Protein AF-B1Y0W9-F1 (afdb_monomer)

Structure (mmC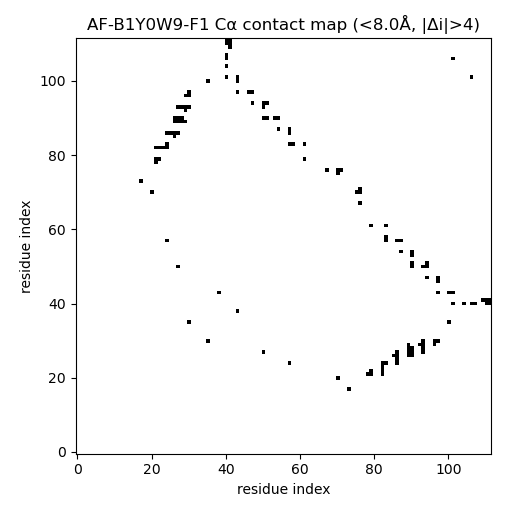IF, N/CA/C/O backbone):
data_AF-B1Y0W9-F1
#
_entry.id   AF-B1Y0W9-F1
#
loop_
_atom_site.group_PDB
_atom_site.id
_atom_site.type_symbol
_atom_site.label_atom_id
_atom_site.label_alt_id
_atom_site.label_comp_id
_atom_site.label_asym_id
_atom_site.label_entity_id
_atom_site.label_seq_id
_atom_site.pdbx_PDB_ins_code
_atom_site.Cartn_x
_atom_site.Cartn_y
_atom_site.Cartn_z
_atom_site.occupancy
_atom_site.B_iso_or_equiv
_atom_site.auth_seq_id
_atom_site.auth_comp_id
_atom_site.auth_asym_id
_atom_site.auth_atom_id
_atom_site.pdbx_PDB_model_num
ATOM 1 N N . MET A 1 1 ? 31.341 17.347 -42.509 1.00 54.97 1 MET A N 1
ATOM 2 C CA . MET A 1 1 ? 30.496 18.098 -41.553 1.00 54.97 1 MET A CA 1
ATOM 3 C C . MET A 1 1 ? 29.025 17.686 -41.607 1.00 54.97 1 MET A C 1
ATOM 5 O O . MET A 1 1 ? 28.525 17.253 -40.581 1.00 54.97 1 MET A O 1
ATOM 9 N N . LEU A 1 2 ? 28.350 17.706 -42.768 1.00 53.12 2 LEU A N 1
ATOM 10 C CA . LEU A 1 2 ? 26.915 17.359 -42.866 1.00 53.12 2 LEU A CA 1
ATOM 11 C C . LEU A 1 2 ? 26.571 15.904 -42.450 1.00 53.12 2 LEU A C 1
ATOM 13 O O . LEU A 1 2 ? 25.577 15.669 -41.766 1.00 53.12 2 LEU A O 1
ATOM 17 N N . ARG A 1 3 ? 27.445 14.929 -42.765 1.00 58.34 3 ARG A N 1
ATOM 18 C CA . ARG A 1 3 ? 27.318 13.529 -42.291 1.00 58.34 3 ARG A CA 1
ATOM 19 C C . ARG A 1 3 ? 27.490 13.403 -40.771 1.00 58.34 3 ARG A C 1
ATOM 21 O O . ARG A 1 3 ? 26.751 12.663 -40.140 1.00 58.34 3 ARG A O 1
ATOM 28 N N . SER A 1 4 ? 28.417 14.156 -40.181 1.00 58.78 4 SER A N 1
ATOM 29 C CA . SER A 1 4 ? 28.697 14.149 -38.736 1.00 58.78 4 SER A CA 1
ATOM 30 C C . SER A 1 4 ? 27.534 14.731 -37.918 1.00 58.78 4 SER A C 1
ATOM 32 O O . SER A 1 4 ? 27.190 14.190 -36.872 1.00 58.78 4 SER A O 1
ATOM 34 N N . LEU A 1 5 ? 26.880 15.781 -38.435 1.00 60.75 5 LEU A N 1
ATOM 35 C CA . LEU A 1 5 ? 25.680 16.386 -37.837 1.00 60.75 5 LEU A CA 1
ATOM 36 C C . LEU A 1 5 ? 24.472 15.427 -37.843 1.00 60.75 5 LEU A C 1
ATOM 38 O O . LEU A 1 5 ? 23.667 15.419 -36.911 1.00 60.75 5 LEU A O 1
ATOM 42 N N . SER A 1 6 ? 24.377 14.583 -38.877 1.00 67.88 6 SER A N 1
ATOM 43 C CA . SER A 1 6 ? 23.306 13.586 -39.012 1.00 67.88 6 SER A CA 1
ATOM 44 C C . SER A 1 6 ? 23.439 12.455 -37.984 1.00 67.88 6 SER A C 1
ATOM 46 O O . SER A 1 6 ? 22.448 12.061 -37.375 1.00 67.88 6 SER A O 1
ATOM 48 N N . PHE A 1 7 ? 24.661 11.979 -37.719 1.00 72.88 7 PHE A N 1
ATOM 49 C CA . PHE A 1 7 ? 24.904 10.950 -36.698 1.00 72.88 7 PHE A CA 1
ATOM 50 C C . PHE A 1 7 ? 24.629 11.445 -35.272 1.00 72.88 7 PHE A C 1
ATOM 52 O O . PHE A 1 7 ? 24.032 10.716 -34.483 1.00 72.88 7 PHE A O 1
ATOM 59 N N . ALA A 1 8 ? 25.000 12.689 -34.952 1.00 76.25 8 ALA A N 1
ATOM 60 C CA . ALA A 1 8 ? 24.723 13.279 -33.640 1.00 76.25 8 ALA A CA 1
ATOM 61 C C . ALA A 1 8 ? 23.213 13.399 -33.366 1.00 76.25 8 ALA A C 1
ATOM 63 O O . ALA A 1 8 ? 22.753 13.089 -32.270 1.00 76.25 8 ALA A O 1
ATOM 64 N N . SER A 1 9 ? 22.432 13.776 -34.382 1.00 75.69 9 SER A N 1
ATOM 65 C CA . SER A 1 9 ? 20.974 13.914 -34.265 1.00 75.69 9 SER A CA 1
ATOM 66 C C . SER A 1 9 ? 20.277 12.565 -34.044 1.00 75.69 9 SER A C 1
ATOM 68 O O . SER A 1 9 ? 19.363 12.468 -33.230 1.00 75.69 9 SER A O 1
ATOM 70 N N . ILE A 1 10 ? 20.748 11.504 -34.710 1.00 80.38 10 ILE A N 1
ATOM 71 C CA . ILE A 1 10 ? 20.248 10.133 -34.516 1.00 80.38 10 ILE A CA 1
ATOM 72 C C . ILE A 1 10 ? 20.559 9.634 -33.099 1.00 80.38 10 ILE A C 1
ATOM 74 O O . ILE A 1 10 ? 19.700 9.036 -32.458 1.00 80.38 10 ILE A O 1
ATOM 78 N N . PHE A 1 11 ? 21.757 9.918 -32.584 1.00 77.50 11 PHE A N 1
ATOM 79 C CA . PHE A 1 11 ? 22.155 9.513 -31.235 1.00 77.50 11 PHE A CA 1
ATOM 80 C C . PHE A 1 11 ? 21.317 10.204 -30.148 1.00 77.50 11 PHE A C 1
ATOM 82 O O . PHE A 1 11 ? 20.847 9.546 -29.224 1.00 77.50 11 PHE A O 1
ATOM 89 N N . VAL A 1 12 ? 21.053 11.508 -30.294 1.00 76.12 12 VAL A N 1
ATOM 90 C CA . VAL A 1 12 ? 20.155 12.246 -29.388 1.00 76.12 12 VAL A CA 1
ATOM 91 C C . VAL A 1 12 ? 18.726 11.704 -29.472 1.00 76.12 12 VAL A C 1
ATOM 93 O O . VAL A 1 12 ? 18.107 11.489 -28.436 1.00 76.12 12 VAL A O 1
ATOM 96 N N . ALA A 1 13 ? 18.214 11.406 -30.670 1.00 74.12 13 ALA A N 1
ATOM 97 C CA . ALA A 1 13 ? 16.887 10.810 -30.830 1.00 74.12 13 ALA A CA 1
ATOM 98 C C . ALA A 1 13 ? 16.776 9.421 -30.167 1.00 74.12 13 ALA A C 1
ATOM 100 O O . ALA A 1 13 ? 15.772 9.136 -29.521 1.00 74.12 13 ALA A O 1
ATOM 101 N N . LEU A 1 14 ? 17.818 8.586 -30.254 1.00 68.12 14 LEU A N 1
ATOM 102 C CA . LEU A 1 14 ? 17.888 7.285 -29.574 1.00 68.12 14 LEU A CA 1
ATOM 103 C C . LEU A 1 14 ? 17.890 7.425 -28.044 1.00 68.12 14 LEU A C 1
ATOM 105 O O . LEU A 1 14 ? 17.177 6.686 -27.368 1.00 68.12 14 LEU A O 1
ATOM 109 N N . LEU A 1 15 ? 18.620 8.398 -27.488 1.00 64.69 15 LEU A N 1
ATOM 110 C CA . LEU A 1 15 ? 18.621 8.674 -26.044 1.00 64.69 15 LEU A CA 1
ATOM 111 C C . LEU A 1 15 ? 17.248 9.123 -25.518 1.00 64.69 15 LEU A C 1
ATOM 113 O O . LEU A 1 15 ? 16.895 8.800 -24.389 1.00 64.69 15 LEU A O 1
ATOM 117 N N . MET A 1 16 ? 16.438 9.790 -26.342 1.00 62.22 16 MET A N 1
ATOM 118 C CA . MET A 1 16 ? 15.081 10.210 -25.960 1.00 62.22 16 MET A CA 1
ATOM 119 C C . MET A 1 16 ? 14.057 9.062 -25.970 1.00 62.22 16 MET A C 1
ATOM 121 O O . MET A 1 16 ? 12.948 9.233 -25.471 1.00 62.22 16 MET A O 1
ATOM 125 N N . THR A 1 17 ? 14.404 7.884 -26.505 1.00 58.69 17 THR A N 1
ATOM 126 C CA . THR A 1 17 ? 13.519 6.699 -26.498 1.00 58.69 17 THR A CA 1
ATOM 127 C C . THR A 1 17 ? 13.704 5.794 -25.272 1.00 58.69 17 THR A C 1
ATOM 129 O O . THR A 1 17 ? 12.943 4.844 -25.084 1.00 58.69 17 THR A O 1
ATOM 132 N N . GLN A 1 18 ? 14.655 6.114 -24.387 1.00 59.53 18 GLN A N 1
ATOM 133 C CA . GLN A 1 18 ? 14.980 5.353 -23.174 1.00 59.53 18 GLN A CA 1
ATOM 134 C C . GLN A 1 18 ? 14.003 5.690 -22.024 1.00 59.53 18 GLN A C 1
ATOM 136 O O . GLN A 1 18 ? 14.409 6.194 -20.985 1.00 59.53 18 GLN A O 1
ATOM 141 N N . GLY A 1 19 ? 12.692 5.509 -22.216 1.00 54.47 19 GLY A N 1
ATOM 142 C CA . GLY A 1 19 ? 11.680 6.028 -21.274 1.00 54.47 19 GLY A CA 1
ATOM 143 C C . GLY A 1 19 ? 10.592 5.058 -20.810 1.00 54.47 19 GLY A C 1
ATOM 144 O O . GLY A 1 19 ? 9.748 5.449 -20.015 1.00 54.47 19 GLY A O 1
ATOM 145 N N . CYS A 1 20 ? 10.556 3.813 -21.292 1.00 58.91 20 CYS A N 1
ATOM 146 C CA . CYS A 1 20 ? 9.400 2.916 -21.086 1.00 58.91 20 CYS A 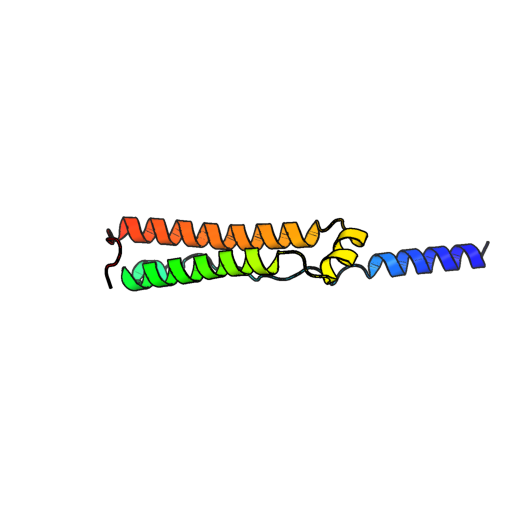CA 1
ATOM 147 C C . CYS A 1 20 ? 9.700 1.627 -20.297 1.00 58.91 20 CYS A C 1
ATOM 149 O O . CYS A 1 20 ? 8.918 0.683 -20.367 1.00 58.91 20 CYS A O 1
ATOM 151 N N . ALA A 1 21 ? 10.817 1.550 -19.566 1.00 64.94 21 ALA A N 1
ATOM 152 C CA . ALA A 1 21 ? 11.232 0.324 -18.866 1.00 64.94 21 ALA A CA 1
ATOM 153 C C . ALA A 1 21 ? 11.134 0.397 -17.329 1.00 64.94 21 ALA A C 1
ATOM 155 O O . ALA A 1 21 ? 11.743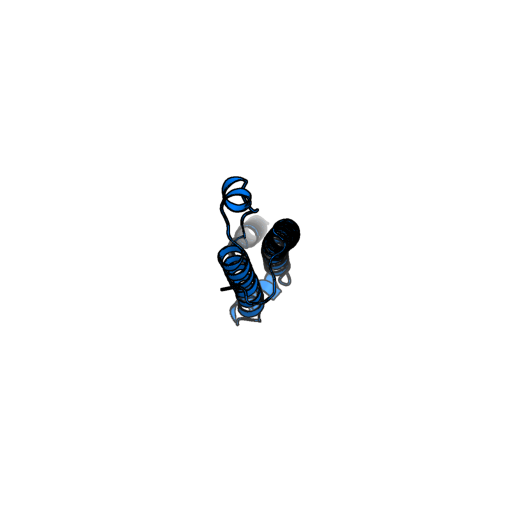 -0.423 -16.642 1.00 64.94 21 ALA A O 1
ATOM 156 N N . THR A 1 22 ? 10.381 1.352 -16.774 1.00 68.44 22 THR A N 1
ATOM 157 C CA . THR A 1 22 ? 10.136 1.409 -15.325 1.00 68.44 22 THR A CA 1
ATOM 158 C C . THR A 1 22 ? 9.146 0.315 -14.923 1.00 68.44 22 THR A C 1
ATOM 160 O O . THR A 1 22 ? 8.042 0.246 -15.467 1.00 68.44 22 THR A O 1
ATOM 163 N N . LYS A 1 23 ? 9.518 -0.548 -13.969 1.00 72.75 23 LYS A N 1
ATOM 164 C CA . LYS A 1 23 ? 8.597 -1.540 -13.383 1.00 72.75 23 LYS A CA 1
ATOM 165 C C . LYS A 1 23 ? 7.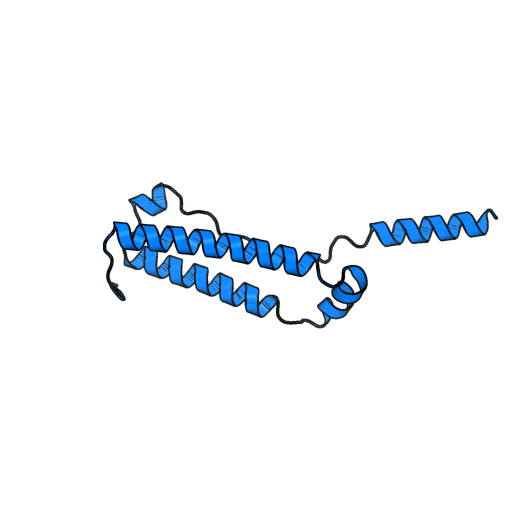457 -0.812 -12.680 1.00 72.75 23 LYS A C 1
ATOM 167 O O . LYS A 1 23 ? 7.731 0.031 -11.842 1.00 72.75 23 LYS A O 1
ATOM 172 N N . THR A 1 24 ? 6.203 -1.163 -12.951 1.00 83.12 24 THR A N 1
ATOM 173 C CA . THR A 1 24 ? 5.040 -0.590 -12.254 1.00 83.12 24 THR A CA 1
ATOM 174 C C . THR A 1 24 ? 4.521 -1.561 -11.196 1.00 83.12 24 THR A C 1
ATOM 176 O O . THR A 1 24 ? 4.004 -2.620 -11.545 1.00 83.12 24 THR A O 1
ATOM 179 N N . TYR A 1 25 ? 4.620 -1.199 -9.915 1.00 87.19 25 TYR A N 1
ATOM 180 C CA . TYR A 1 25 ? 4.181 -2.057 -8.802 1.00 87.19 25 TYR A CA 1
ATOM 181 C C . TYR A 1 25 ? 2.717 -1.832 -8.384 1.00 87.19 25 TYR A C 1
ATOM 183 O O . TYR A 1 25 ? 2.146 -2.637 -7.653 1.00 87.19 25 TYR A O 1
ATOM 191 N N . GLY A 1 26 ? 2.098 -0.736 -8.835 1.00 91.69 26 GLY A N 1
ATOM 192 C CA . GLY A 1 26 ? 0.780 -0.298 -8.367 1.00 91.69 26 GLY A CA 1
ATOM 193 C C . GLY A 1 26 ? 0.854 0.500 -7.061 1.00 91.69 26 GLY A C 1
ATOM 194 O O . GLY A 1 26 ? 1.936 0.803 -6.560 1.00 91.69 26 GLY A O 1
ATOM 195 N N . ARG A 1 27 ? -0.309 0.888 -6.521 1.00 96.44 27 ARG A N 1
ATOM 196 C CA . ARG A 1 27 ? -0.427 1.705 -5.300 1.00 96.44 27 ARG A CA 1
ATOM 197 C C . ARG A 1 27 ? -1.550 1.206 -4.408 1.00 96.44 27 ARG A C 1
ATO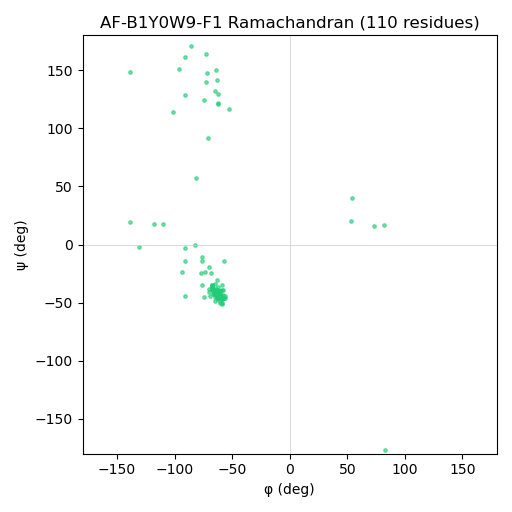M 199 O O . ARG A 1 27 ? -2.571 0.729 -4.898 1.00 96.44 27 ARG A O 1
ATOM 206 N N . GLN A 1 28 ? -1.372 1.376 -3.103 1.00 97.75 28 GLN A N 1
ATOM 207 C CA . GLN A 1 28 ? -2.418 1.141 -2.115 1.00 97.75 28 GLN A CA 1
ATOM 208 C C . GLN A 1 28 ? -3.192 2.433 -1.862 1.00 97.75 28 GLN A C 1
ATOM 210 O O . GLN A 1 28 ? -2.608 3.488 -1.610 1.00 97.75 28 GLN A O 1
ATOM 215 N N . GLY A 1 29 ? -4.519 2.353 -1.950 1.00 95.81 29 GLY A N 1
ATOM 216 C CA . GLY A 1 29 ? -5.398 3.481 -1.660 1.00 95.81 29 GLY A CA 1
ATOM 217 C C . GLY A 1 29 ? -5.443 3.795 -0.165 1.00 95.81 29 GLY A C 1
ATOM 218 O O . GLY A 1 29 ? -5.368 2.900 0.679 1.00 95.81 29 GLY A O 1
ATOM 219 N N . THR A 1 30 ? -5.616 5.070 0.175 1.00 96.00 30 THR A N 1
ATOM 220 C CA . THR A 1 30 ? -5.907 5.470 1.557 1.00 96.00 30 THR A CA 1
ATOM 221 C C . THR A 1 30 ? -7.252 4.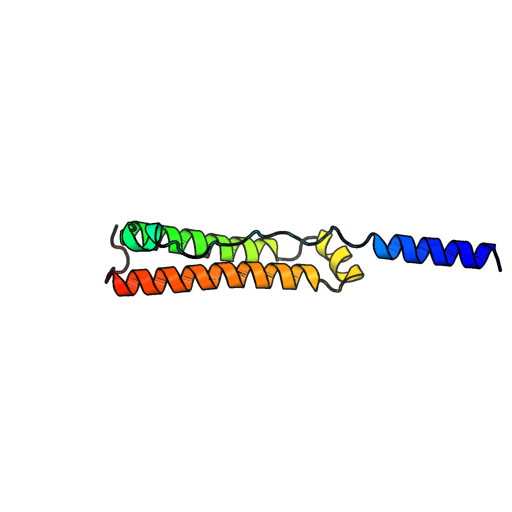918 2.013 1.00 96.00 30 THR A C 1
ATOM 223 O O . THR A 1 30 ? -8.171 4.797 1.205 1.00 96.00 30 THR A O 1
ATOM 226 N N . LEU A 1 31 ? -7.385 4.654 3.311 1.00 96.44 31 LEU A N 1
ATOM 227 C CA . LEU A 1 31 ? -8.632 4.205 3.918 1.00 96.44 31 LEU A CA 1
ATOM 228 C C . LEU A 1 31 ? -9.729 5.267 3.753 1.00 96.44 31 LEU A C 1
ATOM 230 O O . LEU A 1 31 ? -9.587 6.408 4.213 1.00 96.44 31 LEU A O 1
ATOM 234 N N . THR A 1 32 ? -10.818 4.889 3.097 1.00 97.69 32 THR A N 1
ATOM 235 C CA . THR A 1 32 ? -11.996 5.731 2.874 1.00 97.69 32 THR A CA 1
ATOM 236 C C . THR A 1 32 ? -12.796 5.923 4.165 1.00 97.69 32 THR A C 1
ATOM 238 O O . THR A 1 32 ? -12.621 5.192 5.140 1.00 97.69 32 THR A O 1
ATOM 241 N N . SER A 1 33 ? -13.688 6.917 4.197 1.00 96.69 33 SER A N 1
ATOM 242 C CA . SER A 1 33 ? -14.607 7.112 5.329 1.00 96.69 33 SER A CA 1
ATOM 243 C C . SER A 1 33 ? -15.533 5.913 5.520 1.00 96.69 33 SER A C 1
ATOM 245 O O . SER A 1 33 ? -15.670 5.426 6.634 1.00 96.69 33 SER A O 1
ATOM 247 N N . TYR A 1 34 ? -16.086 5.384 4.427 1.00 97.44 34 TYR A N 1
ATOM 248 C CA . TYR A 1 34 ? -16.963 4.218 4.478 1.00 97.44 34 TYR A CA 1
ATOM 249 C C . TYR A 1 34 ? -16.258 3.003 5.093 1.00 97.44 34 TYR A C 1
ATOM 251 O O . TYR A 1 34 ? -16.789 2.403 6.020 1.00 97.44 34 TYR A O 1
ATOM 259 N N . GLU A 1 35 ? -15.028 2.696 4.660 1.00 97.44 35 GLU A N 1
ATOM 260 C CA . GLU A 1 35 ? -14.227 1.622 5.265 1.00 97.44 35 GLU A CA 1
ATOM 261 C C . GLU A 1 35 ? -14.009 1.853 6.771 1.00 97.44 35 GLU A C 1
ATOM 263 O O . GLU A 1 35 ? -14.172 0.927 7.564 1.00 97.44 35 GLU A O 1
ATOM 268 N N . LYS A 1 36 ? -13.697 3.087 7.193 1.00 96.56 36 LYS A N 1
ATOM 269 C CA . LYS A 1 36 ? -13.521 3.418 8.620 1.00 96.56 36 LYS A CA 1
ATOM 270 C C . LYS A 1 36 ? -14.779 3.140 9.438 1.00 96.56 36 LYS A C 1
ATOM 272 O O . LYS A 1 36 ? -14.701 2.560 10.526 1.00 96.56 36 LYS A O 1
ATOM 277 N N . ASP A 1 37 ? -15.930 3.521 8.905 1.00 96.44 37 ASP A N 1
ATOM 278 C CA . ASP A 1 37 ? -17.194 3.421 9.619 1.00 96.44 37 ASP A CA 1
ATOM 279 C C . ASP A 1 37 ? -17.674 1.967 9.681 1.00 96.44 37 ASP A C 1
ATOM 281 O O . ASP A 1 37 ? -18.015 1.475 10.761 1.00 96.44 37 ASP A O 1
ATOM 285 N N . THR A 1 38 ? -17.615 1.234 8.566 1.00 97.12 38 THR A N 1
ATOM 286 C CA . THR A 1 38 ? -18.265 -0.078 8.451 1.00 97.12 38 THR A CA 1
ATOM 287 C C . THR A 1 38 ? -17.377 -1.265 8.788 1.00 97.12 38 THR A C 1
ATOM 289 O O . THR A 1 38 ? -17.917 -2.307 9.153 1.00 97.12 38 THR A O 1
ATOM 292 N N . MET A 1 39 ? -16.047 -1.149 8.693 1.00 97.25 39 MET A N 1
ATOM 293 C CA . MET A 1 39 ? -15.179 -2.311 8.903 1.00 97.25 39 MET A CA 1
ATOM 294 C C . MET A 1 39 ? -15.253 -2.836 10.337 1.00 97.25 39 MET A C 1
ATOM 296 O O . MET A 1 39 ? -15.108 -2.077 11.303 1.00 97.25 39 MET A O 1
ATOM 300 N N . ASN A 1 40 ? -15.421 -4.145 10.485 1.00 96.25 40 ASN A N 1
ATOM 301 C CA . ASN A 1 40 ? -15.231 -4.844 11.754 1.00 96.25 40 ASN A CA 1
ATOM 302 C C . ASN A 1 40 ? -13.757 -5.244 11.965 1.00 96.25 40 ASN A C 1
ATOM 304 O O . ASN A 1 40 ? -12.918 -5.125 11.073 1.00 96.25 40 ASN A O 1
ATOM 308 N N . CYS A 1 41 ? -13.427 -5.720 13.167 1.00 96.38 41 CYS A N 1
ATOM 309 C CA . CYS A 1 41 ? -12.054 -6.084 13.528 1.00 96.38 41 CYS A CA 1
ATOM 310 C C . CYS A 1 41 ? -11.447 -7.154 12.609 1.00 96.38 41 CYS A C 1
ATOM 312 O O . CYS A 1 41 ? -10.292 -7.027 12.200 1.00 96.38 41 CYS A O 1
ATOM 314 N N . ARG A 1 42 ? -12.243 -8.152 12.212 1.00 95.62 42 ARG A N 1
ATOM 315 C CA . ARG A 1 42 ? -11.831 -9.197 11.270 1.00 95.62 42 ARG A CA 1
ATOM 316 C C . ARG A 1 42 ? -11.492 -8.622 9.893 1.00 95.62 42 ARG A C 1
ATOM 318 O O . ARG A 1 42 ? -10.500 -9.018 9.289 1.00 95.62 42 ARG A O 1
ATOM 325 N N . GLU A 1 43 ? -12.295 -7.688 9.389 1.00 96.50 43 GLU A N 1
ATOM 326 C CA . GLU A 1 43 ? -12.052 -7.002 8.112 1.00 96.50 43 GLU A CA 1
ATOM 327 C C . GLU A 1 43 ? -10.801 -6.130 8.157 1.00 96.50 43 GLU A C 1
ATOM 329 O O . GLU A 1 43 ? -10.009 -6.164 7.217 1.00 96.50 43 GLU A O 1
ATOM 334 N N . ILE A 1 44 ? -10.578 -5.419 9.265 1.00 96.94 44 ILE A N 1
ATOM 335 C CA . ILE A 1 44 ? -9.357 -4.632 9.477 1.00 96.94 44 ILE A CA 1
ATOM 336 C C . ILE A 1 44 ? -8.124 -5.541 9.440 1.00 96.94 44 ILE A C 1
ATOM 338 O O . ILE A 1 44 ? -7.148 -5.219 8.761 1.00 96.94 44 ILE A O 1
ATOM 342 N N . ASP A 1 45 ? -8.168 -6.690 10.118 1.00 96.12 45 ASP A N 1
ATOM 343 C CA . ASP A 1 45 ? -7.066 -7.657 10.126 1.00 96.12 45 ASP A CA 1
ATOM 344 C C . ASP A 1 45 ? -6.829 -8.282 8.742 1.00 96.12 45 ASP A C 1
ATOM 346 O O . ASP A 1 45 ? -5.677 -8.431 8.319 1.00 96.12 45 ASP A O 1
ATOM 350 N N . LEU A 1 46 ? -7.898 -8.570 7.994 1.00 96.62 46 LEU A N 1
ATOM 351 C CA . LEU A 1 46 ? -7.819 -9.032 6.607 1.00 96.62 46 LEU A CA 1
ATOM 352 C C . LEU A 1 46 ? -7.167 -7.994 5.688 1.00 96.62 46 LEU A C 1
ATOM 354 O O . LEU A 1 46 ? -6.284 -8.337 4.902 1.00 96.62 46 LEU A O 1
ATOM 358 N N . GLU A 1 47 ? -7.564 -6.729 5.784 1.00 97.06 47 GLU A N 1
ATOM 359 C CA . GLU A 1 47 ? -6.979 -5.650 4.984 1.00 97.06 47 GLU A CA 1
ATOM 360 C C . GLU A 1 47 ? -5.521 -5.371 5.369 1.00 97.06 47 GLU A C 1
ATOM 362 O O . GLU A 1 47 ? -4.684 -5.130 4.494 1.00 97.06 47 GLU A O 1
ATOM 367 N N . LEU A 1 48 ? -5.168 -5.492 6.652 1.00 97.25 48 LEU A N 1
ATOM 368 C CA . LEU A 1 48 ? -3.779 -5.452 7.119 1.00 97.25 48 LEU A CA 1
ATOM 369 C C . LEU A 1 48 ? -2.948 -6.575 6.491 1.00 97.25 48 LEU A C 1
ATOM 371 O O . LEU A 1 48 ? -1.843 -6.319 6.008 1.00 97.25 48 LEU A O 1
ATOM 375 N N . ALA A 1 49 ? -3.473 -7.801 6.469 1.00 97.19 49 ALA A N 1
ATOM 376 C CA . ALA A 1 49 ? -2.805 -8.945 5.857 1.00 97.19 49 ALA A CA 1
ATOM 377 C C . ALA A 1 49 ? -2.620 -8.758 4.343 1.00 97.19 49 ALA A C 1
ATOM 379 O O . ALA A 1 49 ? -1.514 -8.947 3.840 1.00 97.19 49 ALA A O 1
ATOM 380 N N . LYS A 1 50 ? -3.656 -8.306 3.621 1.00 97.69 50 LYS A N 1
ATOM 381 C CA . LYS A 1 50 ? -3.565 -8.001 2.181 1.00 97.69 50 LYS A CA 1
ATOM 382 C C . LYS A 1 50 ? -2.527 -6.922 1.887 1.00 97.69 50 LYS A C 1
ATOM 384 O O . LYS A 1 50 ? -1.712 -7.082 0.982 1.00 97.69 50 LYS A O 1
ATOM 389 N N . THR A 1 51 ? -2.526 -5.843 2.671 1.00 97.75 51 THR A N 1
ATOM 390 C CA . THR A 1 51 ? -1.594 -4.726 2.464 1.00 97.75 51 THR A CA 1
ATOM 391 C C . THR A 1 51 ? -0.148 -5.148 2.748 1.00 97.75 51 THR A C 1
ATOM 393 O O . THR A 1 51 ? 0.762 -4.736 2.033 1.00 97.75 51 THR A O 1
ATOM 396 N N . ARG A 1 52 ? 0.085 -6.029 3.731 1.00 97.56 52 ARG A N 1
ATOM 397 C CA . ARG A 1 52 ? 1.406 -6.648 3.954 1.00 97.56 52 ARG A CA 1
ATOM 398 C C . ARG A 1 52 ? 1.809 -7.581 2.815 1.00 97.56 52 ARG A C 1
ATOM 400 O O . ARG A 1 52 ? 2.932 -7.487 2.344 1.00 97.56 52 ARG A O 1
ATOM 407 N N . GLY A 1 53 ? 0.883 -8.394 2.307 1.00 97.06 53 GLY A N 1
ATOM 408 C CA . GLY A 1 53 ? 1.132 -9.228 1.129 1.00 97.06 53 GLY A CA 1
ATOM 409 C C . GLY A 1 53 ? 1.516 -8.408 -0.108 1.00 97.06 53 GLY A C 1
ATOM 410 O O . GLY A 1 53 ? 2.376 -8.824 -0.879 1.00 97.06 53 GLY A O 1
ATOM 411 N N . PHE A 1 54 ? 0.946 -7.208 -0.271 1.00 97.00 54 PHE A N 1
ATOM 412 C CA . PHE A 1 54 ? 1.392 -6.261 -1.293 1.00 97.00 54 PHE A CA 1
ATOM 413 C C . PHE A 1 54 ? 2.839 -5.803 -1.060 1.00 97.00 54 PHE A C 1
ATOM 415 O O . PHE A 1 54 ? 3.629 -5.829 -1.996 1.00 97.00 54 PHE A O 1
ATOM 422 N N . VAL A 1 55 ? 3.214 -5.430 0.170 1.00 96.56 55 VAL A N 1
ATOM 423 C CA . VAL A 1 55 ? 4.606 -5.069 0.508 1.00 96.56 55 VAL A CA 1
ATOM 424 C C . VAL A 1 55 ? 5.571 -6.206 0.166 1.00 96.56 55 VAL A C 1
ATOM 426 O O . VAL A 1 55 ? 6.597 -5.967 -0.473 1.00 96.56 55 VAL A O 1
ATOM 429 N N . ASP A 1 56 ? 5.226 -7.439 0.531 1.00 95.38 56 ASP A N 1
ATOM 430 C CA . ASP A 1 56 ? 6.040 -8.620 0.238 1.00 95.38 56 ASP A CA 1
ATOM 431 C C . ASP A 1 56 ? 6.160 -8.857 -1.272 1.00 95.38 56 ASP A C 1
ATOM 433 O O . ASP A 1 56 ? 7.253 -9.125 -1.771 1.00 95.38 56 ASP A O 1
ATOM 437 N N . HIS A 1 57 ? 5.063 -8.690 -2.017 1.00 92.25 57 HIS A N 1
ATOM 438 C CA . HIS A 1 57 ? 5.062 -8.778 -3.476 1.00 92.25 57 HIS A CA 1
ATOM 439 C C . HIS A 1 57 ? 5.977 -7.726 -4.115 1.00 92.25 57 HIS A C 1
ATOM 441 O O . HIS A 1 57 ? 6.821 -8.082 -4.933 1.00 92.25 57 HIS A O 1
ATOM 447 N N . VAL A 1 58 ? 5.877 -6.455 -3.708 1.00 91.62 58 VAL A N 1
ATOM 448 C CA . VAL A 1 58 ? 6.748 -5.379 -4.213 1.00 91.62 58 VAL A CA 1
ATOM 449 C C . VAL A 1 58 ? 8.211 -5.668 -3.902 1.00 91.62 58 VAL A C 1
ATOM 451 O O . VAL A 1 58 ? 9.069 -5.509 -4.770 1.00 91.62 58 VAL A O 1
ATOM 454 N N . ASN A 1 59 ? 8.515 -6.116 -2.683 1.00 90.25 59 ASN A N 1
ATOM 455 C CA . ASN A 1 59 ? 9.881 -6.458 -2.307 1.00 90.25 59 ASN A CA 1
ATOM 456 C C . ASN A 1 59 ? 10.423 -7.611 -3.152 1.00 90.25 59 ASN A C 1
ATOM 458 O O . ASN A 1 59 ? 11.519 -7.476 -3.689 1.00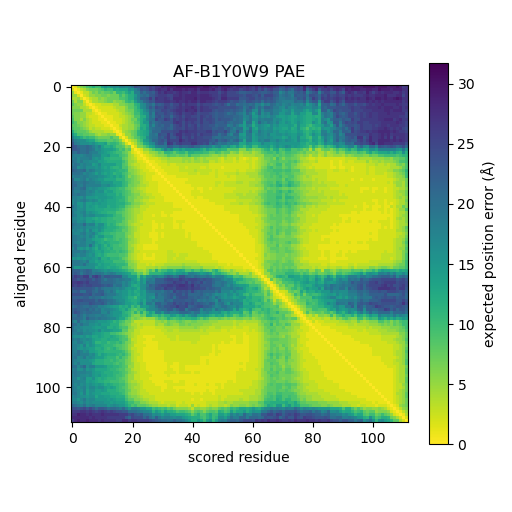 90.25 59 ASN A O 1
ATOM 462 N N . LYS A 1 60 ? 9.638 -8.672 -3.353 1.00 86.44 60 LYS A N 1
ATOM 463 C CA . LYS A 1 60 ? 10.023 -9.827 -4.168 1.00 86.44 60 LYS A CA 1
ATOM 464 C C . LYS A 1 60 ? 10.207 -9.481 -5.649 1.00 86.44 60 LYS A C 1
ATOM 466 O O . LYS A 1 60 ? 11.205 -9.865 -6.239 1.00 86.44 60 LYS A O 1
ATOM 471 N N . GLU A 1 61 ? 9.293 -8.724 -6.253 1.00 81.50 61 GLU A N 1
ATOM 472 C CA . GLU A 1 61 ? 9.406 -8.289 -7.661 1.00 81.50 61 GLU A CA 1
ATOM 473 C C . GLU A 1 61 ? 10.543 -7.278 -7.883 1.00 81.50 61 GLU A C 1
ATOM 475 O O . GLU A 1 61 ? 11.072 -7.129 -8.992 1.00 81.50 61 GLU A O 1
ATOM 480 N N . SER A 1 62 ? 10.923 -6.558 -6.824 1.00 74.25 62 SER A N 1
ATOM 481 C CA . SER A 1 62 ? 12.083 -5.671 -6.850 1.00 74.25 62 SER A CA 1
ATOM 482 C C . SER A 1 62 ? 13.418 -6.411 -6.762 1.00 74.25 62 SER A C 1
ATOM 484 O O . SER A 1 62 ? 14.448 -5.800 -7.046 1.00 74.25 62 SER A O 1
ATOM 486 N N . GLU A 1 63 ? 13.424 -7.696 -6.388 1.00 71.06 63 GLU A N 1
ATOM 487 C CA . GLU A 1 63 ? 14.630 -8.518 -6.464 1.00 71.06 63 GLU A CA 1
ATOM 488 C C . GLU A 1 63 ? 15.064 -8.654 -7.932 1.00 71.06 63 GLU A C 1
ATOM 490 O O . GLU A 1 63 ? 14.250 -8.704 -8.857 1.00 71.06 63 GLU A O 1
ATOM 495 N N . PHE A 1 64 ? 16.378 -8.623 -8.149 1.00 57.53 64 PHE A N 1
ATOM 496 C CA . PHE A 1 64 ? 17.000 -8.491 -9.464 1.00 57.53 64 PHE A CA 1
ATOM 497 C C . PHE A 1 64 ? 16.479 -9.526 -10.477 1.00 57.53 64 PHE A C 1
ATOM 499 O O . PHE A 1 64 ? 16.727 -10.724 -10.359 1.00 57.53 64 PHE A O 1
ATOM 506 N N . SER A 1 65 ? 15.832 -9.045 -11.536 1.00 57.31 65 SER A N 1
ATOM 507 C CA . SER A 1 65 ? 15.524 -9.810 -12.745 1.00 57.31 65 SER A CA 1
ATOM 508 C C . SER A 1 65 ? 16.598 -9.541 -13.805 1.00 57.31 65 SER A C 1
ATOM 510 O O . SER A 1 65 ? 17.152 -8.449 -13.860 1.00 57.31 65 SER A O 1
ATOM 512 N N . GLY A 1 66 ? 16.888 -10.478 -14.716 1.00 54.12 66 GLY A N 1
ATOM 513 C CA . GLY A 1 66 ? 17.877 -10.263 -15.795 1.00 54.12 66 GLY A CA 1
ATOM 514 C C . GLY A 1 66 ? 17.591 -9.053 -16.711 1.00 54.12 66 GLY A C 1
ATOM 515 O O . GLY A 1 66 ? 18.482 -8.592 -17.419 1.00 54.12 66 GLY A O 1
ATOM 516 N N . ARG A 1 67 ? 16.370 -8.494 -16.659 1.00 55.25 67 ARG A N 1
ATOM 517 C CA . ARG A 1 67 ? 15.987 -7.224 -17.304 1.00 55.25 67 ARG A CA 1
ATOM 518 C C . ARG A 1 67 ? 16.551 -5.987 -16.592 1.00 55.25 67 ARG A C 1
ATOM 520 O O . ARG A 1 67 ? 16.749 -4.960 -17.236 1.00 55.25 67 ARG A O 1
ATOM 527 N N . ASP A 1 68 ? 16.863 -6.094 -15.303 1.00 53.88 68 ASP A N 1
ATOM 528 C CA . ASP A 1 68 ? 17.447 -5.015 -14.506 1.00 53.88 68 ASP A CA 1
ATOM 529 C C . ASP A 1 68 ? 18.897 -4.714 -14.918 1.00 53.88 68 ASP A C 1
ATOM 531 O O . ASP A 1 68 ? 19.353 -3.597 -14.717 1.00 53.88 68 ASP A O 1
ATOM 535 N N . VAL A 1 69 ? 19.599 -5.630 -15.600 1.00 55.44 69 VAL A N 1
ATOM 536 C CA . VAL A 1 69 ? 20.953 -5.371 -16.133 1.00 55.44 69 VAL A CA 1
ATOM 537 C C . VAL A 1 69 ? 20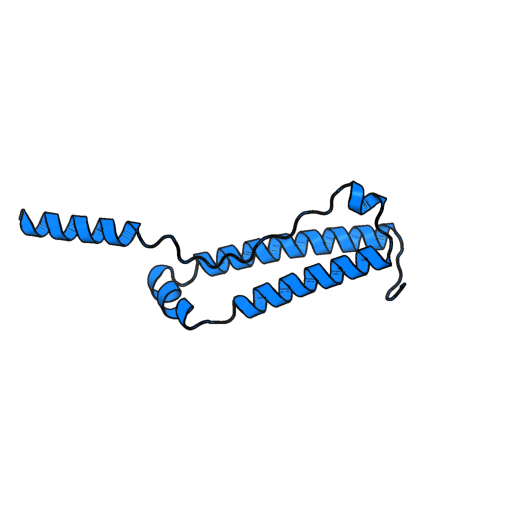.948 -4.217 -17.145 1.00 55.44 69 VAL A C 1
ATOM 539 O O . VAL A 1 69 ? 21.828 -3.366 -17.100 1.00 55.44 69 VAL A O 1
ATOM 542 N N . LEU A 1 70 ? 19.937 -4.124 -18.017 1.00 55.97 70 LEU A N 1
ATOM 543 C CA . LEU A 1 70 ? 19.816 -3.010 -18.969 1.00 55.97 70 LEU A CA 1
ATOM 544 C C . LEU A 1 70 ? 19.310 -1.722 -18.298 1.00 55.97 70 LEU A C 1
ATOM 546 O O . LEU A 1 70 ? 19.760 -0.636 -18.654 1.00 55.97 70 LEU A O 1
ATOM 550 N N . ALA A 1 71 ? 18.426 -1.833 -17.300 1.00 56.22 71 ALA A N 1
ATOM 551 C CA . ALA A 1 71 ? 17.947 -0.684 -16.522 1.00 56.22 71 ALA A CA 1
ATOM 552 C C . ALA A 1 71 ? 19.058 -0.059 -15.651 1.00 56.22 71 ALA A C 1
ATOM 554 O O . ALA A 1 71 ? 19.124 1.161 -15.501 1.00 56.22 71 ALA A O 1
ATOM 555 N N . ILE A 1 72 ? 19.971 -0.883 -15.129 1.00 58.28 72 ILE A N 1
ATOM 556 C CA . ILE A 1 72 ? 21.178 -0.452 -14.411 1.00 58.28 72 ILE A CA 1
ATOM 557 C C . ILE A 1 72 ? 22.162 0.243 -15.352 1.00 58.28 72 ILE A C 1
ATOM 559 O O . ILE A 1 72 ? 22.813 1.200 -14.951 1.00 58.28 72 ILE A O 1
ATOM 563 N N . LEU A 1 73 ? 22.252 -0.187 -16.611 1.00 57.53 73 LEU A N 1
ATOM 564 C CA . LEU A 1 73 ? 23.131 0.450 -17.595 1.00 57.53 73 LEU A CA 1
ATOM 565 C C . LEU A 1 73 ? 22.570 1.771 -18.152 1.00 57.53 73 LEU A C 1
ATOM 567 O O . LEU A 1 73 ? 23.352 2.601 -18.607 1.00 57.53 73 LEU A O 1
ATOM 571 N N . GLY A 1 74 ? 21.248 1.974 -18.123 1.00 60.84 74 GLY A N 1
ATOM 572 C CA . GLY A 1 74 ? 20.593 3.187 -18.633 1.00 60.84 74 GLY A CA 1
ATOM 573 C C . GLY A 1 74 ? 20.402 4.306 -17.601 1.00 60.84 74 GLY A C 1
ATOM 574 O O . GLY A 1 74 ? 20.675 5.461 -17.908 1.00 60.84 74 GLY A O 1
ATOM 575 N N . ASP A 1 75 ? 19.950 3.971 -16.389 1.00 62.50 75 ASP A N 1
ATOM 576 C CA . ASP A 1 75 ? 19.603 4.936 -15.323 1.00 62.50 75 ASP A CA 1
ATOM 577 C C . ASP A 1 75 ? 20.088 4.466 -13.935 1.00 62.50 75 ASP A C 1
ATOM 579 O O . ASP A 1 75 ? 19.560 4.859 -12.900 1.00 62.50 75 ASP A O 1
ATOM 583 N N . PHE A 1 76 ? 21.047 3.531 -13.873 1.00 63.12 76 PHE A N 1
ATOM 584 C CA . PHE A 1 76 ? 21.533 2.942 -12.610 1.00 63.12 76 PHE A CA 1
ATOM 585 C C . PHE A 1 76 ? 20.419 2.362 -11.709 1.00 63.12 76 PHE A C 1
ATOM 587 O O . PHE A 1 76 ? 20.613 2.165 -10.511 1.00 63.12 76 PHE A O 1
ATOM 594 N N . GLY A 1 77 ? 19.242 2.066 -12.275 1.00 68.50 77 GLY A N 1
ATOM 595 C CA . GLY A 1 77 ? 18.068 1.604 -11.534 1.00 68.50 77 GLY A CA 1
ATOM 596 C C . GLY A 1 77 ? 17.351 2.677 -10.697 1.00 68.50 77 GLY A C 1
ATOM 597 O O . GLY A 1 77 ? 16.545 2.307 -9.839 1.00 68.50 77 GLY A O 1
ATOM 598 N N . ILE A 1 78 ? 17.599 3.977 -10.909 1.00 77.38 78 ILE A N 1
ATOM 599 C CA . ILE A 1 78 ? 16.964 5.069 -10.145 1.00 77.38 78 ILE A CA 1
ATOM 600 C C . ILE A 1 78 ? 15.440 5.039 -10.315 1.00 77.38 78 ILE A C 1
ATOM 602 O O . ILE A 1 78 ? 14.722 4.993 -9.313 1.00 77.38 78 ILE A O 1
ATOM 606 N N . GLY A 1 79 ? 14.931 4.964 -11.548 1.00 77.06 79 GLY A N 1
ATOM 607 C CA . GLY A 1 79 ? 13.489 4.889 -11.808 1.00 77.06 79 GLY A CA 1
ATOM 608 C C . GLY A 1 79 ? 12.781 3.723 -11.100 1.00 77.06 79 GLY A C 1
ATOM 609 O O . GLY A 1 79 ? 11.747 3.923 -10.462 1.00 77.06 79 GLY A O 1
ATOM 610 N N . ASN A 1 80 ? 13.360 2.517 -11.127 1.00 79.50 80 ASN A N 1
ATOM 611 C CA . ASN A 1 80 ? 12.783 1.335 -10.466 1.00 79.50 80 ASN A CA 1
ATOM 612 C C . ASN A 1 80 ? 12.792 1.459 -8.933 1.00 79.50 80 ASN A C 1
ATOM 614 O O . ASN A 1 80 ? 11.846 1.022 -8.274 1.00 79.50 80 ASN A O 1
ATOM 618 N N . ASN A 1 81 ? 13.835 2.068 -8.361 1.00 83.44 81 ASN A N 1
ATOM 619 C CA . ASN A 1 81 ? 13.913 2.334 -6.923 1.00 83.44 81 ASN A CA 1
ATOM 620 C C . ASN A 1 81 ? 12.928 3.420 -6.478 1.00 83.44 81 ASN A C 1
ATOM 622 O O . ASN A 1 81 ? 12.320 3.296 -5.411 1.00 83.44 81 ASN A O 1
ATOM 626 N N . MET A 1 82 ? 12.744 4.462 -7.290 1.00 86.56 82 MET A N 1
ATOM 627 C CA . MET A 1 82 ? 11.748 5.503 -7.041 1.00 86.56 82 MET A CA 1
ATOM 628 C C . MET A 1 82 ? 10.335 4.914 -7.069 1.00 86.56 82 MET A C 1
ATOM 630 O O . MET A 1 82 ? 9.552 5.152 -6.151 1.00 86.56 82 MET A O 1
ATOM 634 N N . GLU A 1 83 ? 10.026 4.078 -8.063 1.00 89.44 83 GLU A N 1
ATOM 635 C CA . GLU A 1 83 ? 8.717 3.429 -8.170 1.00 89.44 83 GLU A CA 1
ATOM 636 C C . GLU A 1 83 ? 8.472 2.435 -7.026 1.00 89.44 83 GLU A C 1
ATOM 638 O O . GLU A 1 83 ? 7.386 2.419 -6.444 1.00 89.44 83 GLU A O 1
ATOM 643 N N . LYS A 1 84 ? 9.498 1.672 -6.616 1.00 90.56 84 LYS A N 1
ATOM 644 C CA . LYS A 1 84 ? 9.439 0.823 -5.415 1.00 90.56 84 LYS A CA 1
ATOM 645 C C . LYS A 1 84 ? 9.134 1.654 -4.171 1.00 90.56 84 LYS A C 1
ATOM 647 O O . LYS A 1 84 ? 8.236 1.304 -3.408 1.00 90.56 84 LYS A O 1
ATOM 652 N N . SER A 1 85 ? 9.874 2.742 -3.965 1.00 91.62 85 SER A N 1
ATOM 653 C CA . SER A 1 85 ? 9.700 3.622 -2.805 1.00 91.62 85 SER A CA 1
ATOM 654 C C . SER A 1 85 ? 8.280 4.178 -2.746 1.00 91.62 85 SER A C 1
ATOM 656 O O . SER A 1 85 ? 7.632 4.072 -1.709 1.00 91.62 85 SER A O 1
ATOM 658 N N . ALA A 1 86 ? 7.753 4.662 -3.873 1.00 94.44 86 ALA A N 1
ATOM 659 C CA . ALA A 1 86 ? 6.395 5.192 -3.954 1.00 94.44 86 ALA A CA 1
ATOM 660 C C . ALA A 1 86 ? 5.318 4.123 -3.679 1.00 94.44 86 ALA A C 1
ATOM 662 O O . ALA A 1 86 ? 4.315 4.394 -3.011 1.00 94.44 86 ALA A O 1
ATOM 663 N N . ALA A 1 87 ? 5.517 2.893 -4.160 1.00 95.94 87 ALA A N 1
ATOM 664 C CA . ALA A 1 87 ? 4.621 1.777 -3.873 1.00 95.94 87 ALA A CA 1
ATOM 665 C C . ALA A 1 87 ? 4.621 1.417 -2.378 1.00 95.94 87 ALA A C 1
ATOM 667 O O . ALA A 1 87 ? 3.552 1.330 -1.765 1.00 95.94 87 ALA A O 1
ATOM 668 N N . LEU A 1 88 ? 5.804 1.281 -1.772 1.00 96.81 88 LEU A N 1
ATOM 669 C CA . LEU A 1 88 ? 5.952 0.966 -0.349 1.00 96.81 88 LEU A CA 1
ATOM 670 C C . LEU A 1 88 ? 5.421 2.081 0.556 1.00 96.81 88 LEU A C 1
ATOM 672 O O . LEU 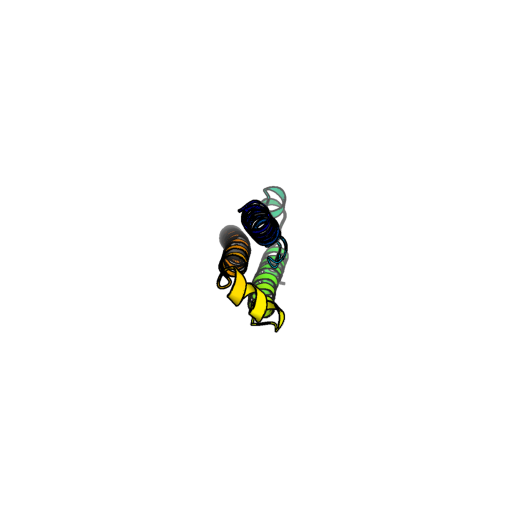A 1 88 ? 4.758 1.790 1.549 1.00 96.81 88 LEU A O 1
ATOM 676 N N . GLU A 1 89 ? 5.647 3.346 0.205 1.00 97.75 89 GLU A N 1
ATOM 677 C CA . GLU A 1 89 ? 5.094 4.494 0.928 1.00 97.75 89 GLU A CA 1
ATOM 678 C C . GLU A 1 89 ? 3.560 4.445 0.955 1.00 97.75 89 GLU A C 1
ATOM 680 O O . GLU A 1 89 ? 2.953 4.558 2.022 1.00 97.75 89 GLU A O 1
ATOM 685 N N . SER A 1 90 ? 2.923 4.180 -0.194 1.00 98.06 90 SER A N 1
ATOM 686 C CA . SER A 1 90 ? 1.461 4.063 -0.269 1.00 98.06 90 SER A CA 1
ATOM 687 C C . SER A 1 90 ? 0.915 2.930 0.611 1.00 98.06 90 SER A C 1
ATOM 689 O O . SER A 1 90 ? -0.090 3.103 1.305 1.00 98.06 90 SER A O 1
ATOM 691 N N . ALA A 1 91 ? 1.608 1.788 0.646 1.00 98.12 91 ALA A N 1
ATOM 692 C CA . ALA A 1 91 ? 1.225 0.642 1.463 1.00 98.12 91 ALA A CA 1
ATOM 693 C C . ALA A 1 91 ? 1.405 0.913 2.960 1.00 98.12 91 ALA A C 1
ATOM 695 O O . ALA A 1 91 ? 0.505 0.628 3.750 1.00 98.12 91 ALA A O 1
ATOM 696 N N . ASN A 1 92 ? 2.529 1.518 3.350 1.00 98.12 92 ASN A N 1
ATOM 697 C CA . ASN A 1 92 ? 2.808 1.874 4.739 1.00 98.12 92 ASN A CA 1
ATOM 698 C C . ASN A 1 92 ? 1.783 2.873 5.280 1.00 98.12 92 ASN A C 1
ATOM 700 O O . ASN A 1 92 ? 1.276 2.678 6.383 1.00 98.12 92 ASN A O 1
ATOM 704 N N . LYS A 1 93 ? 1.397 3.868 4.474 1.00 98.50 93 LYS A N 1
ATOM 705 C CA . LYS A 1 93 ? 0.338 4.818 4.831 1.00 98.50 93 LYS A CA 1
ATOM 706 C C . LYS A 1 93 ? -1.005 4.124 5.072 1.00 98.50 93 LYS A C 1
ATOM 708 O O . LYS A 1 93 ? -1.689 4.429 6.046 1.00 98.50 93 LYS A O 1
ATOM 713 N N . ARG A 1 94 ? -1.391 3.164 4.223 1.00 98.38 94 ARG A N 1
ATOM 714 C CA . ARG A 1 94 ? -2.622 2.379 4.438 1.00 98.38 94 ARG A CA 1
ATOM 715 C C . ARG A 1 94 ? -2.524 1.508 5.698 1.00 98.38 94 ARG A C 1
ATOM 717 O O . ARG A 1 94 ? -3.486 1.442 6.458 1.00 98.38 94 ARG A O 1
ATOM 724 N N . ILE A 1 95 ? -1.374 0.876 5.953 1.00 98.44 95 ILE A N 1
ATOM 725 C CA . ILE A 1 95 ? -1.129 0.070 7.165 1.00 98.44 95 ILE A CA 1
ATOM 726 C C . ILE A 1 95 ? -1.261 0.918 8.433 1.00 98.44 95 ILE A C 1
ATOM 728 O O . ILE A 1 95 ? -1.861 0.457 9.401 1.00 98.44 95 ILE A O 1
ATOM 732 N N . GLU A 1 96 ? -0.706 2.128 8.440 1.00 98.31 96 GLU A N 1
ATOM 733 C CA . GLU A 1 96 ? -0.833 3.077 9.550 1.00 98.31 96 GLU A CA 1
ATOM 734 C C . GLU A 1 96 ? -2.306 3.407 9.816 1.00 98.31 96 GLU A C 1
ATOM 736 O O . GLU A 1 96 ? -2.798 3.168 10.915 1.00 98.31 96 GLU A O 1
ATOM 741 N N . GLN A 1 97 ? -3.056 3.786 8.778 1.00 98.31 97 GLN A N 1
ATOM 742 C CA . GLN A 1 97 ? -4.489 4.080 8.897 1.00 98.31 97 GLN A CA 1
ATOM 743 C C . GLN A 1 97 ? -5.311 2.889 9.417 1.00 98.31 97 GLN A C 1
ATOM 745 O O . GLN A 1 97 ? -6.228 3.071 10.218 1.00 98.31 97 GLN A O 1
ATOM 750 N N . LEU A 1 98 ? -4.994 1.667 8.978 1.00 98.12 98 LEU A N 1
ATOM 751 C CA . LEU A 1 98 ? -5.639 0.445 9.468 1.00 98.12 98 LEU A CA 1
ATOM 752 C C . LEU A 1 98 ? -5.289 0.158 10.933 1.00 98.12 98 LEU A C 1
ATOM 754 O O . LEU A 1 98 ? -6.155 -0.277 11.688 1.00 98.12 98 LEU A O 1
ATOM 758 N N . ARG A 1 99 ? -4.042 0.403 11.357 1.00 96.81 99 ARG A N 1
ATOM 759 C CA . ARG A 1 99 ? -3.618 0.253 12.760 1.00 96.81 99 ARG A CA 1
ATOM 760 C C . ARG A 1 99 ? -4.311 1.263 13.666 1.00 96.81 99 ARG A C 1
ATOM 762 O O . ARG A 1 99 ? -4.796 0.871 14.726 1.00 96.81 99 ARG A O 1
ATOM 769 N N . ASP A 1 100 ? -4.419 2.511 13.228 1.00 97.44 100 ASP A N 1
ATOM 770 C CA . ASP A 1 100 ? -5.131 3.558 13.960 1.00 97.44 100 ASP A CA 1
ATOM 771 C C . ASP A 1 100 ? -6.616 3.218 14.101 1.00 97.44 100 ASP A C 1
ATOM 773 O O . ASP A 1 100 ? -7.189 3.319 15.190 1.00 97.44 100 ASP A O 1
ATOM 777 N N . LEU A 1 101 ? -7.242 2.740 13.019 1.00 97.19 101 LEU A N 1
ATOM 778 C CA . LEU A 1 101 ? -8.628 2.283 13.059 1.00 97.19 101 LEU A CA 1
ATOM 779 C C . LEU A 1 101 ? -8.798 1.085 14.000 1.00 97.19 101 LEU A C 1
ATOM 781 O O . LEU A 1 101 ? -9.728 1.068 14.807 1.00 97.19 101 LEU A O 1
ATOM 785 N N . ARG A 1 102 ? -7.883 0.111 13.947 1.00 96.19 102 ARG A N 1
ATOM 786 C CA . ARG A 1 102 ? -7.876 -1.053 14.842 1.00 96.19 102 ARG A CA 1
ATOM 787 C C . ARG A 1 102 ? -7.818 -0.632 16.311 1.00 96.19 102 ARG A C 1
ATOM 789 O O . ARG A 1 102 ? -8.581 -1.152 17.123 1.00 96.19 102 ARG A O 1
ATOM 796 N N . ALA A 1 103 ? -6.931 0.308 16.641 1.00 95.69 103 ALA A N 1
ATOM 797 C CA . ALA A 1 103 ? -6.780 0.844 17.991 1.00 95.69 103 ALA A CA 1
ATOM 798 C C . ALA A 1 103 ? -8.044 1.597 18.438 1.00 95.69 103 ALA A C 1
ATOM 800 O O . ALA A 1 103 ? -8.537 1.380 19.544 1.00 95.69 103 ALA A O 1
ATOM 801 N N . THR A 1 104 ? -8.623 2.406 17.547 1.00 95.81 104 THR A N 1
ATOM 802 C CA . THR A 1 104 ? -9.867 3.154 17.793 1.00 95.81 104 THR A CA 1
ATOM 803 C C . THR A 1 104 ? -11.045 2.219 18.071 1.00 95.81 104 THR A C 1
ATOM 805 O O . THR A 1 104 ? -11.827 2.465 18.990 1.00 95.81 104 THR A O 1
ATOM 808 N N . LYS A 1 105 ? -11.152 1.112 17.325 1.00 94.81 105 LYS A N 1
ATOM 809 C CA . LYS A 1 105 ? -12.193 0.089 17.513 1.00 94.81 105 LYS A CA 1
ATOM 810 C C . LYS A 1 105 ? -11.882 -0.919 18.626 1.00 94.81 105 LYS A C 1
ATOM 812 O O . LYS A 1 105 ? -12.713 -1.781 18.888 1.00 94.81 105 LYS A O 1
ATOM 817 N N . LYS A 1 106 ? -10.734 -0.792 19.308 1.00 95.06 106 LYS A N 1
ATOM 818 C CA . LYS A 1 106 ? -10.300 -1.653 20.425 1.00 95.06 106 LYS A CA 1
ATOM 819 C C . LYS A 1 106 ? -10.300 -3.149 20.075 1.00 95.06 106 LYS A C 1
ATOM 821 O O . LYS A 1 106 ? -10.692 -3.981 20.887 1.00 95.06 106 LYS A O 1
ATOM 826 N N . CYS A 1 107 ? -9.869 -3.482 18.863 1.00 93.50 107 CYS A N 1
ATOM 827 C CA . CYS A 1 107 ? -9.796 -4.869 18.407 1.00 93.50 107 CYS A CA 1
ATOM 828 C C . CYS A 1 107 ? -8.649 -5.630 19.085 1.00 93.50 107 CYS A C 1
ATOM 830 O O . CYS A 1 107 ? -7.533 -5.110 19.168 1.00 93.50 107 CYS A O 1
ATOM 832 N N . GLU A 1 108 ? -8.866 -6.890 19.459 1.00 86.25 108 GLU A N 1
ATOM 833 C CA . GLU A 1 108 ? -7.802 -7.761 19.980 1.00 86.25 108 GLU A CA 1
ATOM 834 C C . GLU A 1 108 ? -7.109 -8.566 18.857 1.00 86.25 108 GLU A C 1
ATOM 836 O O . GLU A 1 108 ? -7.632 -8.683 17.741 1.00 86.25 108 GLU A O 1
ATOM 841 N N . PRO A 1 109 ? -5.897 -9.100 19.095 1.00 71.31 109 PRO A N 1
ATOM 842 C CA . PRO A 1 109 ? -5.221 -10.001 18.163 1.00 71.31 109 PRO A CA 1
ATOM 843 C C . PRO A 1 109 ? -6.019 -11.293 17.935 1.00 71.31 109 PRO A C 1
ATOM 845 O O . PRO A 1 109 ? -6.262 -12.038 18.877 1.00 71.31 109 PRO A O 1
ATOM 848 N N . GLY A 1 110 ? -6.386 -11.587 16.682 1.00 65.50 110 GLY A N 1
ATOM 849 C CA . GLY A 1 110 ? -7.015 -12.865 16.321 1.00 65.50 110 GLY A CA 1
ATOM 850 C C . GLY A 1 110 ? -8.523 -12.957 16.575 1.00 65.50 110 GLY A C 1
ATOM 851 O O . GLY A 1 110 ? -9.057 -14.063 16.581 1.00 65.50 110 GLY A O 1
ATOM 852 N N . GLN A 1 111 ? -9.214 -11.826 16.759 1.00 60.47 111 GLN A N 1
ATOM 853 C CA . GLN A 1 111 ? -10.680 -11.778 16.795 1.00 60.47 111 GLN A CA 1
ATOM 854 C C . GLN A 1 111 ? -11.247 -12.017 15.388 1.00 60.47 111 GLN A C 1
ATOM 856 O O . GLN A 1 111 ? -11.373 -11.087 14.587 1.00 60.47 111 GLN A O 1
ATOM 861 N N . ALA A 1 112 ? -11.522 -13.286 15.084 1.00 53.22 112 ALA A N 1
ATOM 862 C CA . ALA A 1 112 ? -12.289 -13.713 13.918 1.00 53.22 112 ALA A CA 1
ATOM 863 C C . ALA A 1 112 ? -13.791 -13.671 14.213 1.00 53.22 112 ALA A C 1
ATOM 865 O O . ALA A 1 112 ? -14.187 -14.146 15.301 1.00 53.22 112 ALA A O 1
#

Solvent-accessible surface area (backbone atoms only — not comparable to full-atom values): 6543 Å² total; per-residue (Å²): 108,74,70,60,56,53,53,54,52,51,52,54,55,55,63,72,64,77,73,83,82,63,64,83,80,60,75,47,67,73,81,48,69,66,55,68,71,69,55,50,58,45,53,44,52,50,51,48,52,52,45,49,51,49,49,53,48,50,55,58,71,66,47,89,49,88,68,48,61,59,40,38,73,73,55,68,38,50,63,45,52,51,41,49,50,54,26,47,50,29,31,51,54,28,47,50,54,45,50,53,50,38,59,74,69,66,54,66,92,85,53,120

Nearest PDB structures (foldseek):
  8fvt-assembly1_B  TM=3.369E-01  e=9.011E+00  synthetic construct

pLDDT: mean 82.44, std 16.23, range [53.12, 98.5]

Radius of gyration: 21.77 Å; Cα contacts (8 Å, |Δi|>4): 69; chains: 1; bounding box: 49×32×63 Å

Secondary structure (DSSP, 8-state):
-HHHHHHHHHHHHHHTT--S-------PPPPPHHHHHH--HHHHHHHHHHHHHHHHHHHHHTSPPTTHHHHHHHHTTHHHHHHHHHHHHHHHHHHHHHHHHHHHTTPPTT--

Mean predicted aligned error: 9.9 Å

Foldseek 3Di:
DVVVVVVVVVVVVVLVVPPPPADALDAADAQDPCCLVPDDLVNLVVVLVVLVVSLVVLVVVLPDDPSVVVVCVNPNCPRNVVNSVRRVVRSVNNNVNSVVSNVVNVPDPPPD

Sequence (112 aa):
MLRSLSFASIFVALLMTQGCATKTYGRQGTLTSYEKDTMNCREIDLELAKTRGFVDHVNKESEFSGRDVLAILGDFGIGNNMEKSAALESANKRIEQLRDLRATKKCEPGQA

Organism: Leptothrix cholodnii (strain ATCC 51168 / LMG 8142 / SP-6) (NCBI:txid395495)